Protein AF-A0A948KG54-F1 (afdb_monomer_lite)

Secondary structure (DSSP, 8-state):
-EETTEE-S-S-EE---TTT--HHHHHHHHHTT-SEE--SPPPHHHHHTT-HHHHHTT---GGG-

Sequence (65 aa):
MNIGRLVLKNNVFLSPMAGITDLPFRRIVREFGCGLAFTEMVSANGLLRGMGKTCRYLDSSAADR

Structure (mmCIF, N/CA/C/O backbone):
data_AF-A0A948KG54-F1
#
_entry.id   AF-A0A948KG54-F1
#
loop_
_atom_site.group_PDB
_atom_site.id
_atom_site.type_symbol
_atom_site.label_atom_id
_atom_site.label_alt_id
_atom_site.label_comp_id
_atom_site.label_asym_id
_atom_site.label_entity_id
_atom_site.label_seq_id
_atom_site.pdbx_PDB_ins_code
_atom_site.Cartn_x
_atom_site.Cartn_y
_atom_site.Cartn_z
_atom_site.occupancy
_atom_site.B_iso_or_equiv
_atom_site.auth_seq_id
_atom_site.auth_comp_id
_atom_site.auth_asym_id
_atom_site.auth_atom_id
_atom_site.pdbx_PDB_model_num
ATOM 1 N N . MET A 1 1 ? -18.211 -1.166 7.315 1.00 90.69 1 MET A N 1
ATOM 2 C CA . MET A 1 1 ? -18.553 -0.327 6.138 1.00 90.69 1 MET A CA 1
ATOM 3 C C . MET A 1 1 ? -18.577 -1.213 4.906 1.00 90.69 1 MET A C 1
ATOM 5 O O . MET A 1 1 ? -17.756 -2.116 4.844 1.00 90.69 1 MET A O 1
ATOM 9 N N . ASN A 1 2 ? -19.481 -0.982 3.951 1.00 95.12 2 ASN A N 1
ATOM 10 C CA . ASN A 1 2 ? -19.637 -1.855 2.781 1.00 95.12 2 ASN A CA 1
ATOM 11 C C . ASN A 1 2 ? -19.308 -1.094 1.491 1.00 95.12 2 ASN A C 1
ATOM 13 O O . ASN A 1 2 ? -19.851 -0.014 1.269 1.00 95.12 2 ASN A O 1
ATOM 17 N N . ILE A 1 3 ? -18.445 -1.661 0.645 1.00 94.31 3 ILE A N 1
ATOM 18 C CA . ILE A 1 3 ? -18.128 -1.149 -0.697 1.00 94.31 3 ILE A CA 1
ATOM 19 C C . ILE A 1 3 ? -18.402 -2.276 -1.695 1.00 94.31 3 ILE A C 1
ATOM 21 O O . ILE A 1 3 ? -17.614 -3.212 -1.834 1.00 94.31 3 ILE A O 1
ATOM 25 N N . GLY A 1 4 ? -19.558 -2.230 -2.360 1.00 95.81 4 GLY A N 1
ATOM 26 C CA . GLY A 1 4 ? -20.028 -3.347 -3.182 1.00 95.81 4 GLY A CA 1
ATOM 27 C C . GLY A 1 4 ? -20.147 -4.629 -2.351 1.00 95.81 4 GLY A 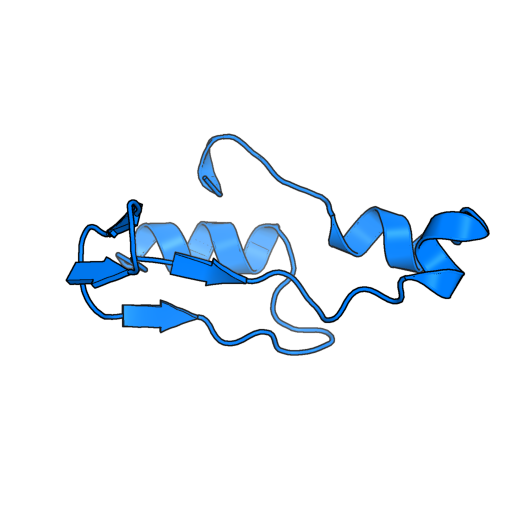C 1
ATOM 28 O O . GLY A 1 4 ? -20.938 -4.689 -1.414 1.00 95.81 4 GLY A O 1
ATOM 29 N N . ARG A 1 5 ? -19.341 -5.647 -2.679 1.00 96.25 5 ARG A N 1
ATOM 30 C CA . ARG A 1 5 ? -19.281 -6.931 -1.950 1.00 96.25 5 ARG A CA 1
ATOM 31 C C . ARG A 1 5 ? -18.249 -6.956 -0.816 1.00 96.25 5 ARG A C 1
ATOM 33 O O . ARG A 1 5 ? -18.164 -7.948 -0.100 1.00 96.25 5 ARG A O 1
ATOM 40 N N . LEU A 1 6 ? -17.444 -5.906 -0.668 1.00 93.19 6 LEU A N 1
ATOM 41 C CA . LEU A 1 6 ? -16.386 -5.841 0.332 1.00 93.19 6 LEU A CA 1
ATOM 42 C C . LEU A 1 6 ? -16.942 -5.320 1.660 1.00 93.19 6 LEU A C 1
ATOM 44 O O . LEU A 1 6 ? -17.444 -4.196 1.723 1.00 93.19 6 LEU A O 1
ATOM 48 N N . VAL A 1 7 ? -16.810 -6.122 2.718 1.00 95.06 7 VAL A N 1
ATOM 49 C CA . VAL A 1 7 ? -17.164 -5.738 4.091 1.00 95.06 7 VAL A CA 1
ATOM 50 C C . VAL A 1 7 ? -15.891 -5.344 4.836 1.00 95.06 7 VAL A C 1
ATOM 52 O O . VAL A 1 7 ? -15.011 -6.167 5.072 1.00 95.06 7 VAL A O 1
ATOM 55 N N . LEU A 1 8 ? -15.794 -4.068 5.199 1.00 93.50 8 LEU A N 1
ATOM 56 C CA . LEU A 1 8 ? -14.654 -3.474 5.894 1.00 93.50 8 LEU A CA 1
ATOM 57 C C . LEU A 1 8 ? -14.937 -3.329 7.387 1.00 93.50 8 LEU A C 1
ATOM 59 O O . LEU A 1 8 ? -16.049 -2.957 7.783 1.00 93.50 8 LEU A O 1
ATOM 63 N N . LYS A 1 9 ? -13.893 -3.526 8.202 1.00 92.62 9 LYS A N 1
ATO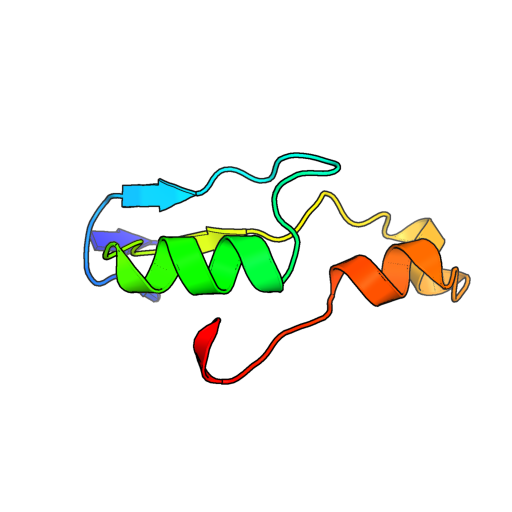M 64 C CA . LYS A 1 9 ? -13.951 -3.409 9.670 1.00 92.62 9 LYS A CA 1
ATOM 65 C C . LYS A 1 9 ? -14.440 -2.032 10.141 1.00 92.62 9 LYS A C 1
ATOM 67 O O . LYS A 1 9 ? -15.152 -1.951 11.133 1.00 92.62 9 LYS A O 1
ATOM 72 N N . ASN A 1 10 ? -14.098 -0.959 9.425 1.00 94.88 10 ASN A N 1
ATOM 73 C CA . ASN A 1 10 ? -14.513 0.417 9.721 1.00 94.88 10 ASN A CA 1
ATOM 74 C C . ASN A 1 10 ? -14.470 1.298 8.455 1.00 94.88 10 ASN A C 1
ATOM 76 O O . ASN A 1 10 ? -14.342 0.783 7.343 1.00 94.88 10 ASN A O 1
ATOM 80 N N . ASN A 1 11 ? -14.639 2.609 8.631 1.00 95.06 11 ASN A N 1
ATOM 81 C CA . ASN A 1 11 ? -14.633 3.643 7.593 1.00 95.06 11 ASN A CA 1
ATOM 82 C C . ASN A 1 11 ? -13.317 4.450 7.534 1.00 95.06 11 ASN A C 1
ATOM 84 O O . ASN A 1 11 ? -13.307 5.548 6.983 1.00 95.06 11 ASN A O 1
ATOM 88 N N . VAL A 1 12 ? -12.224 3.942 8.116 1.00 95.62 12 VAL A N 1
ATOM 89 C CA . VAL A 1 12 ? -10.917 4.614 8.137 1.00 95.62 12 VAL A CA 1
ATOM 90 C C . VAL A 1 12 ? -10.008 3.987 7.092 1.00 95.62 12 VAL A C 1
ATOM 92 O O . VAL A 1 12 ? -9.637 2.814 7.204 1.00 95.62 12 VAL A O 1
ATOM 95 N N . PHE A 1 13 ? -9.637 4.772 6.081 1.00 95.38 13 PHE A N 1
ATOM 96 C CA . PHE A 1 13 ? -8.847 4.306 4.942 1.00 95.38 13 PHE A CA 1
ATOM 97 C C . PHE A 1 13 ? -7.517 5.047 4.847 1.00 95.38 13 PHE A C 1
ATOM 99 O O . PHE A 1 13 ? -7.451 6.254 5.077 1.00 95.38 13 PHE A O 1
ATOM 106 N N . LEU A 1 14 ? -6.467 4.327 4.463 1.00 95.94 14 LEU A N 1
ATOM 107 C CA . LEU A 1 14 ? -5.173 4.915 4.147 1.00 95.94 14 LEU A CA 1
ATOM 108 C C . LEU A 1 14 ? -5.090 5.197 2.645 1.00 95.94 14 LEU A C 1
ATOM 110 O O . LEU A 1 14 ? -5.030 4.256 1.861 1.00 95.94 14 LEU A O 1
ATOM 114 N N . SER A 1 15 ? -5.066 6.478 2.268 1.00 96.19 15 SER A N 1
ATOM 115 C CA . SER A 1 15 ? -4.949 6.949 0.877 1.00 96.19 15 SER A CA 1
ATOM 116 C C . SER A 1 15 ? -3.642 6.489 0.207 1.00 96.19 15 SER A C 1
ATOM 118 O O . SER A 1 15 ? -2.616 6.469 0.887 1.00 96.19 15 SER A O 1
ATOM 120 N N . PRO A 1 16 ? -3.627 6.179 -1.106 1.00 96.38 16 PRO A N 1
ATOM 121 C CA . PRO A 1 16 ? -2.393 5.888 -1.832 1.00 96.38 16 PRO A CA 1
ATOM 122 C C . PRO A 1 16 ? -1.510 7.139 -1.924 1.00 96.38 16 PRO A C 1
ATOM 124 O O . PRO A 1 16 ? -1.911 8.161 -2.485 1.00 96.38 16 PRO A O 1
ATOM 127 N N . MET A 1 17 ? -0.287 7.060 -1.402 1.00 96.06 17 MET A N 1
ATOM 128 C CA . MET A 1 17 ? 0.663 8.175 -1.393 1.00 96.06 17 MET A CA 1
ATOM 129 C C . MET A 1 17 ? 2.033 7.693 -1.868 1.00 96.06 17 MET A C 1
ATOM 131 O O . MET A 1 17 ? 2.659 6.840 -1.237 1.00 96.06 17 MET A O 1
ATOM 135 N N . ALA A 1 18 ? 2.501 8.242 -2.990 1.00 93.69 18 ALA A N 1
ATOM 136 C CA . ALA A 1 18 ? 3.789 7.881 -3.575 1.00 93.69 18 ALA A CA 1
ATOM 137 C C . ALA A 1 18 ? 4.942 8.154 -2.595 1.00 93.69 18 ALA A C 1
ATOM 139 O O . ALA A 1 18 ? 5.037 9.240 -2.027 1.00 93.69 18 ALA A O 1
ATOM 140 N N . GLY A 1 19 ? 5.810 7.163 -2.404 1.00 92.31 19 GLY A N 1
ATOM 141 C CA . GLY A 1 19 ? 6.925 7.200 -1.460 1.00 92.31 19 GLY A CA 1
ATOM 142 C C . GLY A 1 19 ? 6.547 7.059 0.017 1.00 92.31 19 GLY A C 1
ATOM 143 O O . GLY A 1 19 ? 7.443 7.142 0.851 1.00 92.31 19 GLY A O 1
ATOM 144 N N . ILE A 1 20 ? 5.265 6.862 0.354 1.00 95.25 20 ILE A N 1
ATOM 145 C CA . ILE A 1 20 ? 4.808 6.734 1.749 1.00 95.25 20 ILE A CA 1
ATOM 146 C C . ILE A 1 20 ? 4.113 5.394 1.988 1.00 95.25 20 ILE A C 1
ATOM 148 O O . ILE A 1 20 ? 4.424 4.707 2.952 1.00 95.25 20 ILE A O 1
ATOM 152 N N . THR A 1 21 ? 3.167 4.996 1.133 1.00 95.81 21 THR A N 1
ATOM 153 C CA . THR A 1 21 ? 2.347 3.793 1.360 1.00 95.81 21 THR A CA 1
ATOM 154 C C . THR A 1 21 ? 3.023 2.493 0.921 1.00 95.81 21 THR A C 1
ATOM 156 O O . THR A 1 21 ? 2.444 1.682 0.188 1.00 95.81 21 THR A O 1
ATOM 159 N N . ASP A 1 22 ? 4.251 2.280 1.388 1.00 95.12 22 ASP A N 1
ATOM 160 C CA . ASP A 1 22 ? 5.006 1.042 1.218 1.00 95.12 22 ASP A CA 1
ATOM 161 C C . ASP A 1 22 ? 4.539 -0.058 2.196 1.00 95.12 22 ASP A C 1
ATOM 163 O O . ASP A 1 22 ? 3.697 0.161 3.070 1.00 95.12 22 ASP A O 1
ATOM 167 N N . LEU A 1 23 ? 5.026 -1.290 2.020 1.00 95.50 23 LEU A N 1
ATOM 168 C CA . LEU A 1 23 ? 4.572 -2.425 2.830 1.00 95.50 23 LEU A CA 1
ATOM 169 C C . LEU A 1 23 ? 4.821 -2.235 4.346 1.00 95.50 23 LEU A C 1
ATOM 171 O O . LEU A 1 23 ? 3.885 -2.463 5.118 1.00 95.50 23 LEU A O 1
ATOM 175 N N . PRO A 1 24 ? 6.021 -1.832 4.813 1.00 95.31 24 PRO A N 1
ATOM 176 C CA . PRO A 1 24 ? 6.256 -1.545 6.228 1.00 95.31 24 PRO A CA 1
ATOM 177 C C . PRO A 1 24 ? 5.276 -0.525 6.812 1.00 95.31 24 PRO A C 1
ATOM 179 O O . PRO A 1 24 ? 4.690 -0.786 7.863 1.00 95.31 24 PRO A O 1
ATOM 182 N N . PHE A 1 25 ? 5.045 0.597 6.125 1.00 95.88 25 PHE A N 1
ATOM 183 C CA . PHE A 1 25 ? 4.141 1.631 6.613 1.00 95.88 25 PHE A CA 1
ATOM 184 C C . PHE A 1 25 ? 2.699 1.132 6.709 1.00 95.88 25 PHE A C 1
ATOM 186 O O . PHE A 1 25 ? 2.042 1.317 7.736 1.00 95.88 25 PHE A O 1
ATOM 193 N N . ARG A 1 26 ? 2.208 0.431 5.678 1.00 96.69 26 ARG A N 1
ATOM 194 C CA . ARG A 1 26 ? 0.847 -0.121 5.700 1.00 96.69 26 ARG A CA 1
ATOM 195 C C . ARG A 1 26 ? 0.651 -1.109 6.844 1.00 96.69 26 ARG A C 1
ATOM 197 O O . ARG A 1 26 ? -0.377 -1.041 7.508 1.00 96.69 26 ARG A O 1
ATOM 204 N N . ARG A 1 27 ? 1.637 -1.965 7.138 1.00 95.75 27 ARG A N 1
ATOM 205 C CA . ARG A 1 27 ? 1.573 -2.895 8.281 1.00 95.75 27 ARG A CA 1
ATOM 206 C C . ARG A 1 27 ? 1.395 -2.164 9.610 1.00 95.75 27 ARG A C 1
ATOM 208 O O . ARG A 1 27 ? 0.509 -2.528 10.373 1.00 95.75 27 ARG A O 1
ATOM 215 N N . ILE A 1 28 ? 2.169 -1.106 9.845 1.00 95.31 28 ILE A N 1
ATOM 216 C CA . ILE A 1 28 ? 2.040 -0.283 11.056 1.00 95.31 28 ILE A CA 1
ATOM 217 C C . ILE A 1 28 ? 0.634 0.327 11.122 1.00 95.31 28 ILE A C 1
ATOM 219 O O . ILE A 1 28 ? -0.064 0.203 12.121 1.00 95.31 28 ILE A O 1
ATOM 223 N N . VAL A 1 29 ? 0.164 0.935 10.033 1.00 95.19 29 VAL A N 1
ATOM 224 C CA . VAL A 1 29 ? -1.156 1.586 9.985 1.00 95.19 29 VAL A CA 1
ATOM 225 C C . VAL A 1 29 ? -2.313 0.590 10.182 1.00 95.19 29 VAL A C 1
ATOM 227 O O . VAL A 1 29 ? -3.341 0.938 10.769 1.00 95.19 29 VAL A O 1
ATOM 230 N N . ARG A 1 30 ? -2.160 -0.669 9.751 1.00 93.94 30 ARG A N 1
ATOM 231 C CA . ARG A 1 30 ? -3.122 -1.749 10.031 1.00 93.94 30 ARG A CA 1
ATOM 232 C C . ARG A 1 30 ? -3.234 -2.049 11.527 1.00 93.94 30 ARG A C 1
ATOM 234 O O . ARG A 1 30 ? -4.351 -2.261 11.997 1.00 93.94 30 ARG A O 1
ATOM 241 N N . GLU A 1 31 ? -2.129 -2.012 12.271 1.00 94.31 31 GLU A N 1
ATOM 242 C CA . GLU A 1 31 ? -2.121 -2.205 13.732 1.00 94.31 31 GLU A CA 1
ATOM 243 C C . GLU A 1 31 ? -2.898 -1.098 14.465 1.00 94.31 31 GLU A C 1
ATOM 245 O O . GLU A 1 31 ? -3.549 -1.366 15.473 1.00 94.31 31 GLU A O 1
ATOM 250 N N . PHE A 1 32 ? -2.952 0.112 13.901 1.00 94.94 32 PHE A N 1
ATOM 251 C CA . PHE A 1 32 ? -3.788 1.217 14.395 1.00 94.94 32 PHE A CA 1
ATOM 252 C C . PHE A 1 32 ? -5.267 1.131 1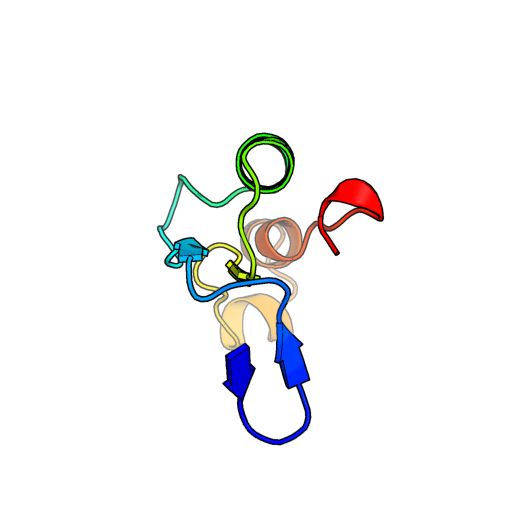3.977 1.00 94.94 32 PHE A C 1
ATOM 254 O O . PHE A 1 32 ? 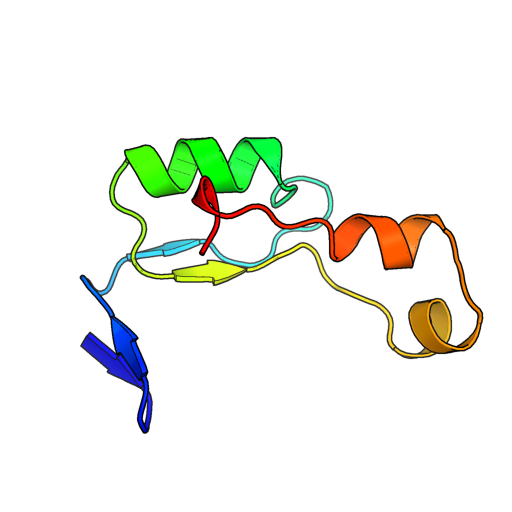-6.037 2.065 14.199 1.00 94.94 32 PHE A O 1
ATOM 261 N N . GLY A 1 33 ? -5.695 0.016 13.381 1.00 92.81 33 GLY A N 1
ATOM 262 C CA . GLY A 1 33 ? -7.096 -0.226 13.050 1.00 92.81 33 GLY A CA 1
ATOM 263 C C . GLY A 1 33 ? -7.524 0.313 11.688 1.00 92.81 33 GLY A C 1
ATOM 264 O O . GLY A 1 33 ? -8.705 0.578 11.492 1.00 92.81 33 GLY A O 1
ATOM 265 N N . CYS A 1 34 ? -6.621 0.460 10.720 1.00 94.75 34 CYS A N 1
ATOM 266 C CA . CYS A 1 34 ? -7.007 0.832 9.359 1.00 94.75 34 CYS A CA 1
ATOM 267 C C . CYS A 1 34 ? -7.882 -0.244 8.685 1.00 94.75 34 CYS A C 1
ATOM 269 O O . CYS A 1 34 ? -7.483 -1.406 8.535 1.00 94.75 34 CYS A O 1
ATOM 271 N N . GLY A 1 35 ? -9.080 0.152 8.247 1.00 93.56 35 GLY A N 1
ATOM 272 C CA . GLY A 1 35 ? -10.041 -0.736 7.596 1.00 93.56 35 GLY A CA 1
ATOM 273 C C . GLY A 1 35 ? -9.628 -1.144 6.183 1.00 93.56 35 GLY A C 1
ATOM 274 O O . GLY A 1 35 ? -9.859 -2.286 5.791 1.00 93.56 35 GLY A O 1
ATOM 275 N N . LEU A 1 36 ? -8.984 -0.243 5.437 1.00 94.69 36 LEU A N 1
ATOM 276 C CA . LEU A 1 36 ? -8.510 -0.483 4.073 1.00 94.69 36 LEU A CA 1
ATOM 277 C C . LEU A 1 36 ? -7.264 0.359 3.788 1.00 94.69 36 LEU A C 1
ATOM 279 O O . LEU A 1 36 ? -7.290 1.573 3.981 1.00 94.69 36 LEU A O 1
ATOM 283 N N . ALA A 1 37 ? -6.205 -0.272 3.288 1.00 95.44 37 ALA A N 1
ATOM 284 C CA . ALA A 1 37 ? -4.977 0.406 2.894 1.00 95.44 37 ALA A CA 1
ATOM 285 C C . ALA A 1 37 ? -4.677 0.173 1.411 1.00 95.44 37 ALA A C 1
ATOM 287 O O . ALA A 1 37 ? -4.885 -0.927 0.900 1.00 95.44 37 ALA A O 1
ATOM 288 N N . PHE A 1 38 ? -4.174 1.205 0.736 1.00 95.75 38 PHE A N 1
ATOM 289 C CA . PHE A 1 38 ? -3.726 1.122 -0.653 1.00 95.75 38 PHE A CA 1
ATOM 290 C C . PHE A 1 38 ? -2.199 1.133 -0.736 1.00 95.75 38 PHE A C 1
ATOM 292 O O . PHE A 1 38 ? -1.527 1.711 0.116 1.00 95.75 38 PHE A O 1
ATOM 299 N N . THR A 1 39 ? -1.653 0.501 -1.774 1.00 95.69 39 THR A N 1
ATOM 300 C CA . THR A 1 39 ? -0.237 0.615 -2.141 1.00 95.69 39 THR A CA 1
ATOM 301 C C . THR A 1 39 ? 0.075 2.014 -2.674 1.00 95.69 39 THR A C 1
ATOM 303 O O . THR A 1 39 ? -0.812 2.844 -2.877 1.00 95.69 39 THR A O 1
ATOM 306 N N . GLU A 1 40 ? 1.345 2.268 -2.985 1.00 94.94 40 GLU A N 1
ATOM 307 C CA . GLU A 1 40 ? 1.712 3.369 -3.881 1.00 94.94 40 GLU A CA 1
ATOM 308 C C . GLU A 1 40 ? 1.017 3.260 -5.255 1.00 94.94 40 GLU A C 1
ATOM 310 O O . GLU A 1 40 ? 0.468 2.217 -5.627 1.00 94.94 40 GLU A O 1
ATOM 315 N N . MET A 1 41 ? 1.070 4.344 -6.035 1.00 94.31 41 MET A N 1
ATOM 316 C CA . MET A 1 41 ? 0.548 4.361 -7.402 1.00 94.31 41 MET A CA 1
ATOM 317 C C . MET A 1 41 ? 1.373 3.445 -8.318 1.00 94.31 41 MET A C 1
ATOM 319 O O . MET A 1 41 ? 2.568 3.657 -8.530 1.00 94.31 41 MET A O 1
ATOM 323 N N . VAL A 1 42 ? 0.715 2.444 -8.905 1.00 94.44 42 VAL A N 1
ATOM 324 C CA . VAL A 1 42 ? 1.342 1.446 -9.781 1.00 94.44 42 VAL A CA 1
ATOM 325 C C . VAL A 1 42 ? 1.131 1.824 -11.248 1.00 94.44 42 VAL A C 1
ATOM 327 O O . VAL A 1 42 ? 0.003 1.981 -11.709 1.00 94.44 42 VAL A O 1
ATOM 330 N N . SER A 1 43 ? 2.222 1.928 -12.010 1.00 95.19 43 SER A N 1
ATOM 331 C CA . SER A 1 43 ? 2.160 2.135 -13.462 1.00 95.19 43 SER A CA 1
ATOM 332 C C . SER A 1 43 ? 1.835 0.830 -14.189 1.00 95.19 43 SER A C 1
ATOM 334 O O . SER A 1 43 ? 2.632 -0.105 -14.159 1.00 95.19 43 SER A O 1
ATOM 336 N N . ALA A 1 44 ? 0.715 0.776 -14.914 1.00 95.88 44 ALA A N 1
ATOM 337 C CA . ALA A 1 44 ? 0.354 -0.397 -15.717 1.00 95.88 44 ALA A CA 1
ATOM 338 C C . ALA A 1 44 ? 1.417 -0.724 -16.785 1.00 95.88 44 ALA A C 1
ATOM 340 O O . ALA A 1 44 ? 1.832 -1.872 -16.923 1.00 95.88 44 ALA A O 1
ATOM 341 N N . ASN A 1 45 ? 1.938 0.295 -17.480 1.00 96.81 45 ASN A N 1
ATOM 342 C CA . ASN A 1 45 ? 3.017 0.122 -18.459 1.00 96.81 45 ASN A CA 1
ATOM 343 C C . ASN A 1 45 ? 4.330 -0.318 -17.799 1.00 96.81 45 ASN A C 1
ATOM 345 O O . ASN A 1 45 ? 5.057 -1.135 -18.359 1.00 9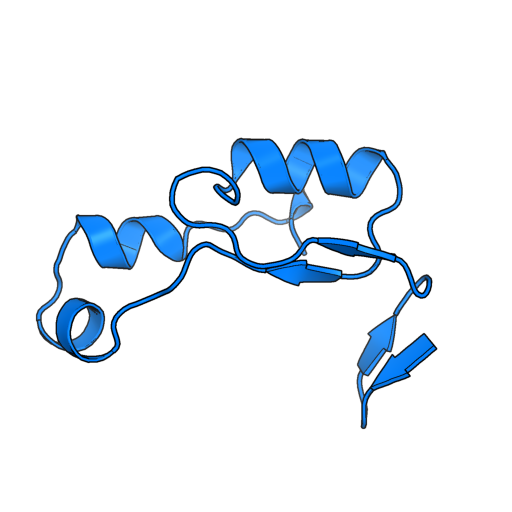6.81 45 ASN A O 1
ATOM 349 N N . GLY A 1 46 ? 4.634 0.208 -16.608 1.00 95.19 46 GLY A N 1
ATOM 350 C CA . GLY A 1 46 ? 5.798 -0.221 -15.833 1.00 95.19 46 GLY A CA 1
ATOM 351 C C . GLY A 1 46 ? 5.709 -1.696 -15.446 1.00 95.19 46 GLY A C 1
ATOM 352 O O . GLY A 1 46 ? 6.702 -2.414 -15.547 1.00 95.19 46 GLY A O 1
ATOM 353 N N . LEU A 1 47 ? 4.507 -2.161 -15.094 1.00 95.31 47 LEU A N 1
ATOM 354 C CA . LEU A 1 47 ? 4.245 -3.556 -14.761 1.00 95.31 47 LEU A CA 1
ATOM 355 C C . LEU A 1 47 ? 4.380 -4.471 -15.985 1.00 95.31 47 LEU A C 1
ATOM 357 O O . LEU A 1 47 ? 5.093 -5.468 -15.920 1.00 95.31 47 LEU A O 1
ATOM 361 N N . LEU A 1 48 ? 3.775 -4.096 -17.120 1.00 96.62 48 LEU A N 1
ATOM 362 C CA . LEU A 1 48 ? 3.883 -4.839 -18.385 1.00 96.62 48 LEU A CA 1
ATOM 363 C C . LEU A 1 48 ? 5.332 -4.981 -18.865 1.00 96.62 48 LEU A C 1
ATOM 365 O O . LEU A 1 48 ? 5.698 -5.996 -19.449 1.00 96.62 48 LEU A O 1
ATOM 369 N N . ARG A 1 49 ? 6.165 -3.967 -18.613 1.00 95.75 49 ARG A N 1
ATOM 370 C CA . ARG A 1 49 ? 7.586 -3.955 -18.991 1.00 95.75 49 ARG A CA 1
ATOM 371 C C . ARG A 1 49 ? 8.506 -4.545 -17.917 1.00 95.75 49 ARG A C 1
ATOM 373 O O . ARG A 1 49 ? 9.721 -4.460 -18.070 1.00 95.75 49 ARG A O 1
ATOM 380 N N . GLY A 1 50 ? 7.958 -5.097 -16.831 1.00 92.38 50 GLY A N 1
ATOM 381 C CA . GLY A 1 50 ? 8.735 -5.720 -15.756 1.00 92.38 50 GLY A CA 1
ATOM 382 C C . GLY A 1 50 ? 9.673 -4.755 -15.025 1.00 92.38 50 GLY A C 1
ATOM 383 O O . GLY A 1 50 ? 10.744 -5.153 -14.571 1.00 92.38 50 GLY A O 1
ATOM 384 N N . MET A 1 51 ? 9.318 -3.469 -14.928 1.00 94.06 51 MET A N 1
ATOM 385 C CA . MET A 1 51 ? 10.155 -2.485 -14.244 1.00 94.06 51 MET A CA 1
ATOM 386 C C . MET A 1 51 ? 10.208 -2.804 -12.746 1.00 94.06 51 MET A C 1
ATOM 388 O O . MET A 1 51 ? 9.205 -2.675 -12.044 1.00 94.06 51 MET A O 1
ATOM 392 N N . GLY A 1 52 ? 11.392 -3.160 -12.237 1.00 91.50 52 GLY A N 1
ATOM 393 C CA . GLY A 1 52 ? 11.563 -3.625 -10.854 1.00 91.50 52 GLY A CA 1
ATOM 394 C C . GLY A 1 52 ? 11.002 -2.673 -9.791 1.00 91.50 52 GLY A C 1
ATOM 395 O O . GLY A 1 52 ? 10.420 -3.124 -8.808 1.00 91.50 52 GLY A O 1
ATOM 396 N N . LYS A 1 53 ? 11.084 -1.353 -10.020 1.00 89.75 53 LYS A N 1
ATOM 397 C CA . LYS A 1 53 ? 10.491 -0.343 -9.128 1.00 89.75 53 LYS A CA 1
ATOM 398 C C . LYS A 1 53 ? 8.968 -0.489 -9.019 1.00 89.75 53 LYS A C 1
ATOM 400 O O . LYS A 1 53 ? 8.430 -0.420 -7.925 1.00 89.75 53 LYS A O 1
ATOM 405 N N . THR A 1 54 ? 8.286 -0.712 -10.142 1.00 92.69 54 THR A N 1
ATOM 406 C CA . THR A 1 54 ? 6.830 -0.887 -10.187 1.00 92.69 54 THR A CA 1
ATOM 407 C C . THR A 1 54 ? 6.399 -2.205 -9.555 1.00 92.69 54 THR A C 1
ATOM 409 O O . THR A 1 54 ? 5.416 -2.224 -8.823 1.00 92.69 54 THR A O 1
ATOM 412 N N . CYS A 1 55 ? 7.149 -3.285 -9.788 1.00 93.12 55 CYS A N 1
ATOM 413 C CA . CYS A 1 55 ? 6.875 -4.578 -9.161 1.00 93.12 55 CYS A CA 1
ATOM 414 C C . CYS A 1 55 ? 6.975 -4.499 -7.633 1.00 93.12 55 CYS A C 1
ATOM 416 O O . CYS A 1 55 ? 6.133 -5.057 -6.941 1.00 93.12 55 CYS A O 1
ATOM 418 N N . ARG A 1 56 ? 7.945 -3.741 -7.108 1.00 93.31 56 ARG A N 1
ATOM 419 C CA . ARG A 1 56 ? 8.137 -3.550 -5.663 1.00 93.31 56 ARG A CA 1
ATOM 420 C C . ARG A 1 56 ? 6.945 -2.881 -4.971 1.00 93.31 56 ARG A C 1
ATOM 422 O O . ARG A 1 56 ? 6.661 -3.167 -3.815 1.00 93.31 56 ARG A O 1
ATOM 429 N N . TYR A 1 57 ? 6.197 -2.027 -5.669 1.00 94.44 57 TYR A N 1
ATOM 430 C CA . TYR A 1 57 ? 4.987 -1.413 -5.106 1.00 94.44 57 TYR A CA 1
ATOM 431 C C . TYR A 1 57 ? 3.869 -2.425 -4.815 1.00 94.44 57 TYR A C 1
ATOM 433 O O . TYR A 1 57 ? 2.971 -2.122 -4.031 1.00 94.44 57 TYR A O 1
ATOM 441 N N . LEU A 1 58 ? 3.929 -3.620 -5.415 1.00 93.75 58 LEU A N 1
ATOM 442 C CA . LEU A 1 58 ? 2.976 -4.710 -5.197 1.00 93.75 58 LEU A CA 1
ATOM 443 C C . LEU A 1 58 ? 3.331 -5.607 -4.004 1.00 93.75 58 LEU A C 1
ATOM 445 O O . LEU A 1 58 ? 2.565 -6.523 -3.698 1.00 93.75 58 LEU A O 1
ATOM 449 N N . ASP A 1 59 ? 4.463 -5.367 -3.334 1.00 94.25 59 ASP A N 1
ATOM 450 C CA . ASP A 1 59 ? 4.874 -6.149 -2.171 1.00 94.25 59 ASP A CA 1
ATOM 451 C C . ASP A 1 59 ? 3.758 -6.152 -1.116 1.00 94.25 59 ASP A C 1
ATOM 453 O O . ASP A 1 59 ? 3.255 -5.102 -0.703 1.00 94.25 59 ASP A O 1
ATOM 457 N N . SER A 1 60 ? 3.363 -7.346 -0.669 1.00 94.00 60 SER A N 1
ATOM 458 C CA . SER A 1 60 ? 2.288 -7.551 0.305 1.00 94.00 60 SER A CA 1
ATOM 459 C C . SER A 1 60 ? 2.612 -8.716 1.244 1.00 94.00 60 SER A C 1
ATOM 461 O O . SER A 1 60 ? 3.413 -9.592 0.924 1.00 94.00 60 SER A O 1
ATOM 463 N N . SER A 1 61 ? 1.982 -8.735 2.419 1.00 94.19 61 SER A N 1
ATOM 464 C CA . SER A 1 61 ? 2.154 -9.775 3.441 1.00 94.19 61 SER A CA 1
ATOM 465 C C . SER A 1 61 ? 0.812 -10.150 4.069 1.00 94.19 61 SER A C 1
ATOM 467 O O . SER A 1 61 ? -0.163 -9.416 3.930 1.00 94.19 61 SER A O 1
ATOM 469 N N . ALA A 1 62 ? 0.747 -11.262 4.804 1.00 91.19 62 ALA A N 1
ATOM 470 C CA . ALA A 1 62 ? -0.473 -11.643 5.523 1.00 91.19 62 ALA A CA 1
ATOM 471 C C . ALA A 1 62 ? -0.926 -10.575 6.540 1.00 91.19 62 ALA A C 1
ATOM 473 O O . ALA A 1 62 ? -2.120 -10.383 6.718 1.00 91.19 62 ALA A O 1
ATOM 474 N N . ALA A 1 63 ? 0.013 -9.840 7.145 1.00 89.06 63 ALA A N 1
ATOM 475 C CA . ALA A 1 63 ? -0.283 -8.748 8.078 1.00 89.06 63 ALA A CA 1
ATOM 476 C C . ALA A 1 63 ? -0.816 -7.470 7.393 1.00 89.06 63 ALA A C 1
ATOM 478 O O . ALA A 1 63 ? -1.317 -6.575 8.064 1.00 89.06 63 ALA A O 1
ATOM 479 N N . ASP A 1 64 ? -0.684 -7.367 6.068 1.00 90.25 64 ASP A N 1
ATOM 480 C CA . ASP A 1 64 ? -1.138 -6.224 5.262 1.00 90.25 64 ASP A CA 1
ATOM 481 C C . ASP A 1 64 ? -2.559 -6.430 4.696 1.00 90.25 64 ASP A C 1
ATOM 483 O O . ASP A 1 64 ? -3.181 -5.469 4.235 1.00 90.25 64 ASP A O 1
ATOM 487 N N . ARG A 1 65 ? -3.088 -7.664 4.737 1.00 80.19 65 ARG A N 1
ATOM 488 C CA . ARG A 1 65 ? -4.378 -8.048 4.140 1.00 80.19 65 ARG A CA 1
ATOM 489 C C . ARG A 1 65 ? -5.555 -7.835 5.089 1.00 80.19 65 ARG A C 1
ATOM 491 O O . ARG A 1 65 ? -5.540 -8.390 6.206 1.00 80.19 65 ARG A O 1
#

Radius of gyration: 12.87 Å; chains: 1; bounding box: 32×20×33 Å

pLDDT: mean 94.19, std 2.43, range [80.19, 96.81]

Foldseek 3Di:
DDDPPDDWPDDAEADADPPQQAAVNLLVVVVVPHRYYAFHDADPVCVVVVPVVRVRSPDYDPSND

=== Feature glossary ===
Reading guide. The protein is described through the following features:

Foldseek 3Di. A 3Di character summarizes, for each residue, the relative orientation of the Cα frame of its nearest spatial neighbor. Because it encodes fold topology rather than chemistry, 3Di alignments detect remote structural similarity that sequence alignment misses.

Contact-map, Ramachandran, and PAE plots. Plot images: a contact map (which residues are close in 3D, as an N×N binary image), a Ramachandran scatter (backbone torsion angles, revealing secondary-structure composition at a glance), and — for AlphaFold structures — a PAE heatmap (pairwise prediction confidence).

Radius of gyration, Cα contacts, bounding box. Radius of gyration (Rg) is the root-mean-square distance of Cα atoms from their centroid — a single number for overall size and compactness. A globular domain of N residues has Rg ≈ 2.2·N^0.38 Å; an extended or disordered chain has a much larger Rg. The Cα contact count is the number of residue pairs whose Cα atoms are within 8 Å and are more than four positions apart in sequence — a standard proxy for tertiary packing density. The bounding box is the smallest axis-aligned box enclosing all Cα atoms.

Secondary structure (8-state, DSSP). Eight-state secondary structure (DSSP): H is the canonical α-helix, G the tighter 3₁₀-helix, I the wider π-helix; E/B are β-structure, T and S are turns and bends, and '-' is everything else. DSSP derives these from the pattern of main-chain N–H···O=C hydrogen bonds, not from the sequence.

B-factor. B-factor (Debye–Waller factor) reflects atomic displacement in the crystal lattice. It is an experimental observable (units Å²), not a prediction; low values mean the atom is pinned down, high values mean it moves or is heterogeneous across the crystal.

pLDDT. pLDDT is the predicted lDDT-Cα score: AlphaFold's confidence that the local environment of each residue (all inter-atomic distances within 15 Å) is correctly placed. It is a per-residue number between 0 and 100, with higher meaning more reliable.

Nearest PDB structures. Nearest PDB neighbors are the top structural matches found by Foldseek when searching this structure against the entire Protein Data Bank. Each hit reports a TM-score (0 to 1; >0.5 almost always implies the same fold) and an E-value. These are *structural* homologs — they may share no detectable sequence similarity.

Solvent-accessible surface area. Accessible surface area quantifies burial. A residue with SASA near zero is packed into the hydrophobic core; one with SASA >100 Å² sits on the surface. Computed here via the Shrake–Rupley numerical algorithm with a 1.4 Å probe.

Rendered structure images. Structure images are PyMOL renders from six orthogonal camera directions. Cartoon representation draws helices as coils and strands as arrows; sticks shows the backbone as bonds; surface shows the solvent-excluded envelope. Rainbow coloring maps sequence position to hue (blue→red, N→C); chain coloring assigns a distinct color per polypeptide.

Backbone torsions (φ/ψ). φ (phi) and ψ (psi) are the two rotatable backbone dihedrals per residue: φ is the C(i-1)–N–Cα–C torsion, ψ is the N–Cα–C–N(i+1) torsion, both in degrees on (−180°, 180°]. α-helical residues cluster near (−60°, −45°); β-strand residues near (−120°, +130°). A Ramachandran plot is simply a scatter of (φ, ψ) for every residue.

Predicted aligned error. Predicted Aligned Error (PAE) is an AlphaFold confidence matrix: entry (i, j) is the expected error in the position of residue j, in ångströms, when the prediction is superimposed on the true structure at residue i. Low PAE within a block of residues means that block is internally rigid and well-predicted; high PAE between two blocks means their relative placement is uncertain even if each block individually is confident.

mmCIF coordinates. Structure coordinates are given as an mmCIF _atom_site loop: one row per atom with element, residue name, chain id, sequence number, and x/y/z position in Å. Only the four main-chain atoms per residue are included here; side chains are omitted to keep the record compact.

InterPro / GO / CATH /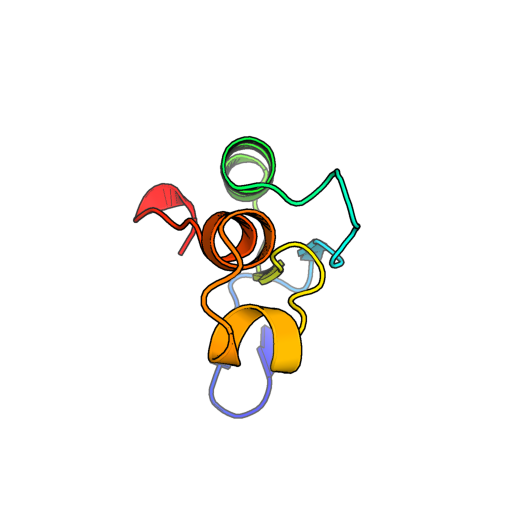 organism. Database cross-references. InterPro integrates a dozen domain/family signature databases into unified entries with residue-range hits. GO terms attach function/process/location labels with evidence codes. CATH codes position the fold in a four-level structural taxonomy. Organism is the NCBI-taxonomy species name.

Secondary structure (3-state, P-SEA). SS3 is a coarse helix/strand/coil call (letters a/b/c) made by the P-SEA algorithm from inter-Cα distances and dihedrals. It is less detailed than DSSP but needs only Cα positions.

Sequence. Sequence gives the chain of amino acids in standard one-letter code (A=alanine, C=cysteine, …, Y=tyrosine), read N→C. It is the only feature that is directly encoded by the gene; all structural features are derived from the folded form of this sequence.